Protein AF-A0A522MN14-F1 (afdb_monomer_lite)

Sequence (148 aa):
MSRADKQKTAAACAFLRSYLKKHGRKPRNDVFEAAVKAGINKHTLEVASREIAVSKSKGTHPELGQCNYWCLARSDSTEPARHKPSGDRLREEFHLGYRLGTEAVAYEIRSALAALRMSDTHRAQLGDRINKAIERARKSARYRAESK

Foldseek 3Di:
DDPVLVVLLVVLLVLQCVVCVVVPKDFPVVSQVVCVVVVRDPVSNVVSCVVQVWDWDWDQDPPPGITIITHRPDPPPPPPPPPPDPPVVVVVVVVVVVVVVVVVVLVVVLVVLVPDPDDPVVSVVVNVVVVVVVVVVVVVVVVVVVVD

Secondary structure (DSSP, 8-state):
--HHHHHHHHHHHHHHHHHHHHH-SEEHHHHHHHHHHTT--HHHHHHHHHHTTEEEEEEEETTTEEEEEEEEPPTT-------PPPHHHHHHHHHHHHHHHHHHHHHHHHHHHHHS---HHHHHHHHHHHHHHHHHHHHHHHHHHHT-

Radius of gyration: 28.24 Å; chains: 1; bounding box: 61×40×73 Å

Structure (mmCIF, N/CA/C/O backbone):
data_AF-A0A522MN14-F1
#
_entry.id   AF-A0A522MN14-F1
#
loop_
_atom_site.group_PDB
_atom_site.id
_atom_site.type_symbol
_atom_site.label_atom_id
_atom_site.label_alt_id
_atom_site.label_comp_id
_atom_site.label_asym_id
_atom_site.label_entity_id
_atom_site.label_seq_id
_atom_site.pdbx_PDB_ins_code
_atom_site.Cartn_x
_atom_site.Cartn_y
_atom_site.Cartn_z
_atom_site.occupancy
_atom_site.B_iso_or_equiv
_atom_site.auth_seq_id
_atom_site.auth_comp_id
_atom_site.auth_asym_id
_atom_site.auth_atom_id
_atom_site.pdbx_PDB_model_num
ATOM 1 N N . MET A 1 1 ? -13.203 8.628 30.630 1.00 61.28 1 MET A N 1
ATOM 2 C CA . MET A 1 1 ? -14.296 7.713 30.223 1.00 61.28 1 MET A CA 1
ATOM 3 C C . MET A 1 1 ? -15.148 7.386 31.430 1.00 61.28 1 MET A C 1
ATOM 5 O O . MET A 1 1 ? -14.588 7.004 32.456 1.00 61.28 1 MET A O 1
ATOM 9 N N . SER A 1 2 ? -16.468 7.531 31.307 1.00 76.06 2 SER A N 1
ATOM 10 C CA . SER A 1 2 ? -17.404 7.146 32.365 1.00 76.06 2 SER A CA 1
ATOM 11 C C . SER A 1 2 ? -17.475 5.615 32.510 1.00 76.06 2 SER A C 1
ATOM 13 O O . SER A 1 2 ? -17.053 4.868 31.622 1.00 76.06 2 SER A O 1
ATOM 15 N N . ARG A 1 3 ? -18.014 5.118 33.630 1.00 75.75 3 ARG A N 1
ATOM 16 C CA . ARG A 1 3 ? -18.212 3.673 33.863 1.00 75.75 3 ARG A CA 1
ATOM 17 C C . ARG A 1 3 ? -19.138 3.040 32.811 1.00 75.75 3 ARG A C 1
ATOM 19 O O . ARG A 1 3 ? -18.894 1.911 32.392 1.00 75.75 3 ARG A O 1
ATOM 26 N N . ALA A 1 4 ? -20.133 3.795 32.342 1.00 76.06 4 ALA A N 1
ATOM 27 C CA . ALA A 1 4 ? -21.041 3.385 31.274 1.00 76.06 4 ALA A CA 1
ATOM 28 C C . ALA A 1 4 ? -20.320 3.244 29.921 1.00 76.06 4 ALA A C 1
ATOM 30 O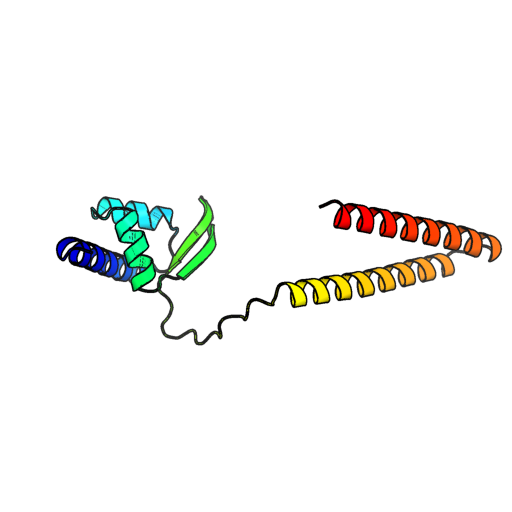 O . ALA A 1 4 ? -20.557 2.281 29.193 1.00 76.06 4 ALA A O 1
ATOM 31 N N . ASP A 1 5 ? -19.386 4.148 29.607 1.00 79.38 5 ASP A N 1
ATOM 32 C CA . ASP A 1 5 ? -18.599 4.060 28.369 1.00 79.38 5 ASP A CA 1
ATOM 33 C C . ASP A 1 5 ? -17.685 2.833 28.374 1.00 79.38 5 ASP A C 1
ATOM 35 O O . ASP A 1 5 ? -17.579 2.143 27.364 1.00 79.38 5 ASP A O 1
ATOM 39 N N . LYS A 1 6 ? -17.081 2.504 29.525 1.00 81.75 6 LYS A N 1
ATOM 40 C CA . LYS A 1 6 ? -16.255 1.294 29.674 1.00 81.75 6 LYS A CA 1
ATOM 41 C C . LYS A 1 6 ? -17.057 0.010 29.430 1.00 81.75 6 LYS A C 1
ATOM 43 O O . LYS A 1 6 ? -16.556 -0.894 28.769 1.00 81.75 6 LYS A O 1
ATOM 48 N N . GLN A 1 7 ? -18.300 -0.068 29.911 1.00 86.88 7 GLN A N 1
ATOM 49 C CA . GLN A 1 7 ? -19.176 -1.220 29.652 1.00 86.88 7 GLN A CA 1
ATOM 50 C C . GLN A 1 7 ? -19.559 -1.345 28.173 1.00 86.88 7 GLN A C 1
ATOM 52 O O . GLN A 1 7 ? -19.510 -2.444 27.623 1.00 86.88 7 GLN A O 1
ATOM 57 N N . LYS A 1 8 ? -19.884 -0.228 27.509 1.00 88.38 8 LYS A N 1
ATOM 58 C CA . LYS A 1 8 ? -20.185 -0.219 26.068 1.00 88.38 8 LYS A CA 1
ATOM 59 C C . LYS A 1 8 ? -18.982 -0.666 25.237 1.00 88.38 8 LYS A C 1
ATOM 61 O O . LYS A 1 8 ? -19.140 -1.472 24.322 1.00 88.38 8 LYS A O 1
ATOM 66 N N . THR A 1 9 ? -17.782 -0.198 25.580 1.00 89.12 9 THR A N 1
ATOM 67 C CA . THR A 1 9 ? -16.549 -0.640 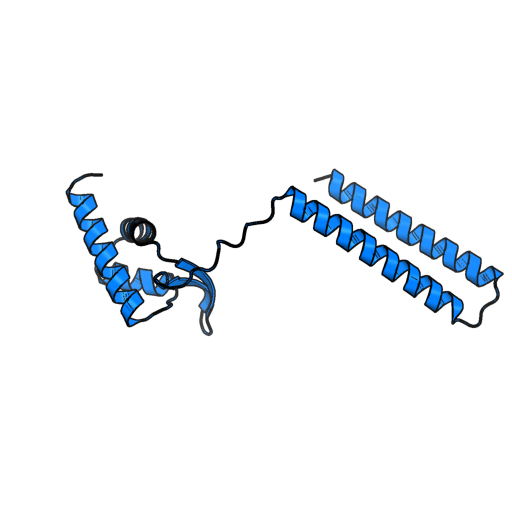24.917 1.00 89.12 9 THR A CA 1
ATOM 68 C C . THR A 1 9 ? -16.281 -2.123 25.164 1.00 89.12 9 THR A C 1
ATOM 70 O O . THR A 1 9 ? -15.998 -2.843 24.212 1.00 89.12 9 THR A O 1
ATOM 73 N N . ALA A 1 10 ? -16.467 -2.626 26.389 1.00 89.56 10 ALA A N 1
ATOM 74 C CA . ALA A 1 10 ? -16.305 -4.050 26.691 1.00 89.56 10 ALA A CA 1
ATOM 75 C C . ALA A 1 10 ? -17.271 -4.940 25.884 1.00 89.56 10 ALA A C 1
ATOM 77 O O . ALA A 1 10 ? -16.855 -5.968 25.344 1.00 89.56 10 ALA A O 1
ATOM 78 N N . ALA A 1 11 ? -18.533 -4.523 25.736 1.00 90.94 11 ALA A N 1
ATOM 79 C CA . ALA A 1 11 ? -19.508 -5.210 24.888 1.00 90.94 11 ALA A CA 1
ATOM 80 C C . ALA A 1 11 ? -19.084 -5.205 23.407 1.00 90.94 11 ALA A C 1
ATOM 82 O O . ALA A 1 11 ? -19.152 -6.235 22.735 1.00 90.94 11 ALA A O 1
ATOM 83 N N . ALA A 1 12 ? -18.565 -4.079 22.909 1.00 92.94 12 ALA A N 1
ATOM 84 C CA . ALA A 1 12 ? -18.036 -3.983 21.550 1.00 92.94 12 ALA A CA 1
ATOM 85 C C . ALA A 1 12 ? -16.774 -4.841 21.333 1.00 92.94 12 ALA A C 1
ATOM 87 O O . ALA A 1 12 ? -16.627 -5.471 20.284 1.00 92.94 12 ALA A O 1
ATOM 88 N N . CYS A 1 13 ? -15.893 -4.940 22.333 1.00 91.88 13 CYS A N 1
ATOM 89 C CA . CYS A 1 13 ? -14.743 -5.844 22.323 1.00 91.88 13 CYS A CA 1
ATOM 90 C C . CYS A 1 13 ? -15.188 -7.312 22.242 1.00 91.88 13 CYS A C 1
ATOM 92 O O . CYS A 1 13 ? -14.638 -8.082 21.450 1.00 91.88 13 CYS A O 1
ATOM 94 N N . ALA A 1 14 ? -16.204 -7.702 23.019 1.00 92.94 14 ALA A N 1
ATOM 95 C CA . ALA A 1 14 ? -16.771 -9.049 22.979 1.00 92.94 14 ALA A CA 1
ATOM 96 C C . ALA A 1 14 ? -17.404 -9.365 21.612 1.00 92.94 14 ALA A C 1
ATOM 98 O O . ALA A 1 14 ? -17.150 -10.434 21.051 1.00 92.94 14 ALA A O 1
ATOM 99 N N . PHE A 1 15 ? -18.148 -8.412 21.041 1.00 94.31 15 PHE A N 1
ATOM 100 C CA . PHE A 1 15 ? -18.703 -8.520 19.692 1.00 94.31 15 PHE A CA 1
ATOM 101 C C . PHE A 1 15 ? -17.608 -8.754 18.646 1.00 94.31 15 PHE A C 1
ATOM 103 O O . PHE A 1 15 ? -17.676 -9.733 17.904 1.00 94.31 15 PHE A O 1
ATOM 110 N N . LEU A 1 16 ? -16.568 -7.911 18.614 1.00 92.94 16 LEU A N 1
ATOM 111 C CA . LEU A 1 16 ? -15.485 -8.032 17.634 1.00 92.94 16 LEU A CA 1
ATOM 112 C C . LEU A 1 16 ? -14.744 -9.366 17.759 1.00 92.94 16 LEU A C 1
ATOM 114 O O . LEU A 1 16 ? -14.463 -9.998 16.740 1.00 92.94 16 LEU A O 1
ATOM 118 N N . ARG A 1 17 ? -14.467 -9.822 18.989 1.00 90.56 17 ARG A N 1
ATOM 119 C CA . ARG A 1 17 ? -13.851 -11.135 19.229 1.00 90.56 17 ARG A CA 1
ATOM 120 C C . ARG A 1 17 ? -14.715 -12.263 18.683 1.00 90.56 17 ARG A C 1
ATOM 122 O O . ARG A 1 17 ? -14.195 -13.123 17.988 1.00 90.56 17 ARG A O 1
ATOM 129 N N . SER A 1 18 ? -16.015 -12.256 18.968 1.00 90.44 18 SER A N 1
ATOM 130 C CA . SER A 1 18 ? -16.931 -13.300 18.499 1.00 90.44 18 SER A CA 1
ATOM 131 C C . SER A 1 18 ? -17.074 -13.290 16.972 1.00 90.44 18 SER A C 1
ATOM 133 O O . SER A 1 18 ? -16.848 -14.307 16.313 1.00 90.44 18 SER A O 1
ATOM 135 N N . TYR A 1 19 ? -17.359 -12.120 16.395 1.00 92.25 19 TYR A N 1
ATOM 136 C CA . TYR A 1 19 ? -17.616 -11.958 14.967 1.00 92.25 19 TYR A CA 1
ATOM 137 C C . TYR A 1 19 ? -16.392 -12.323 14.120 1.00 92.25 19 TYR A C 1
ATOM 139 O O . TYR A 1 19 ? -16.480 -13.163 13.225 1.00 92.25 19 TYR A O 1
ATOM 147 N N . LEU A 1 20 ? -15.226 -11.752 14.432 1.00 90.56 20 LEU A N 1
ATOM 148 C CA . LEU A 1 20 ? -14.005 -11.995 13.663 1.00 90.56 20 LEU A CA 1
ATOM 149 C C . LEU A 1 20 ? -13.392 -13.374 13.946 1.00 90.56 20 LEU A C 1
ATOM 151 O O . LEU A 1 20 ? -12.745 -13.928 13.064 1.00 90.56 20 LEU A O 1
ATOM 155 N N . LYS A 1 21 ? -13.614 -13.980 15.124 1.00 87.12 21 LYS A N 1
ATOM 156 C CA . LYS A 1 21 ? -13.210 -15.378 15.369 1.00 87.12 21 LYS A CA 1
ATOM 157 C C . LYS A 1 21 ? -14.043 -16.352 14.538 1.00 87.12 21 LYS A C 1
ATOM 159 O O . LYS A 1 21 ? -13.491 -17.300 13.993 1.00 87.12 21 LYS A O 1
ATOM 164 N N . LYS A 1 22 ? -15.353 -16.111 14.418 1.00 83.31 22 LYS A N 1
ATOM 165 C CA . LYS A 1 22 ? -16.270 -16.961 13.644 1.00 83.31 22 LYS A CA 1
ATOM 166 C C . LYS A 1 22 ? -16.087 -16.802 12.134 1.00 83.31 22 LYS A C 1
ATOM 168 O O . LYS A 1 22 ? -16.144 -17.783 11.403 1.00 83.31 22 LYS A O 1
ATOM 173 N N . HIS A 1 23 ? -15.901 -15.570 11.670 1.00 80.69 23 HIS A N 1
ATOM 174 C CA . HIS A 1 23 ? -15.913 -15.240 10.244 1.00 80.69 23 HIS A CA 1
ATOM 175 C C . HIS A 1 23 ? -14.526 -14.964 9.653 1.00 80.69 23 HIS A C 1
ATOM 177 O O . HIS A 1 23 ? -14.407 -14.776 8.442 1.00 80.69 23 HIS A O 1
ATOM 183 N N . GLY A 1 24 ? -13.486 -14.931 10.488 1.00 85.44 24 GLY A N 1
ATOM 184 C CA . GLY A 1 24 ? -12.121 -14.639 10.080 1.00 85.44 24 GLY A CA 1
ATOM 185 C C . GLY A 1 24 ? -11.951 -13.200 9.594 1.00 85.44 24 GLY A C 1
ATOM 186 O O . GLY A 1 24 ? -12.383 -12.237 10.229 1.00 85.44 24 GLY A O 1
ATOM 187 N N . ARG A 1 25 ? -11.275 -13.058 8.452 1.00 88.88 25 ARG A N 1
ATOM 188 C CA . ARG A 1 25 ? -11.010 -11.773 7.801 1.00 88.88 25 ARG A CA 1
ATOM 189 C C . ARG A 1 25 ? -12.280 -11.271 7.109 1.00 88.88 25 ARG A C 1
ATOM 191 O O . ARG A 1 25 ? -12.778 -11.931 6.200 1.00 88.88 25 ARG A O 1
ATOM 198 N N . LYS A 1 26 ? -12.760 -10.080 7.478 1.00 92.75 26 LYS A N 1
ATOM 199 C CA . LYS A 1 26 ? -13.960 -9.472 6.876 1.00 92.75 26 LYS A CA 1
ATOM 200 C C . LYS A 1 26 ? -13.759 -8.017 6.457 1.00 92.75 26 LYS A C 1
ATOM 202 O O . LYS A 1 26 ? -12.968 -7.319 7.096 1.00 92.75 26 LYS A O 1
ATOM 207 N N . PRO A 1 27 ? -14.431 -7.549 5.390 1.00 93.44 27 PRO A N 1
ATOM 208 C CA . PRO A 1 27 ? -14.446 -6.137 5.033 1.00 93.44 27 PRO A CA 1
ATOM 209 C C . PRO A 1 27 ? -14.918 -5.273 6.207 1.00 93.44 27 PRO A C 1
ATOM 211 O O . PRO A 1 27 ? -15.832 -5.629 6.947 1.00 93.44 27 PRO A O 1
ATOM 214 N N . ARG A 1 28 ? -14.294 -4.108 6.380 1.00 93.12 28 ARG A N 1
ATOM 215 C CA . ARG A 1 28 ? -14.611 -3.149 7.448 1.00 93.12 28 ARG A CA 1
ATOM 216 C C . ARG A 1 28 ? -16.076 -2.712 7.407 1.00 93.12 28 ARG A C 1
ATOM 218 O O . ARG A 1 28 ? -16.655 -2.477 8.461 1.00 93.12 28 ARG A O 1
ATOM 225 N N . ASN A 1 29 ? -16.649 -2.589 6.213 1.00 91.88 29 ASN A N 1
ATOM 226 C CA . ASN A 1 29 ? -18.042 -2.182 6.045 1.00 91.88 29 ASN A CA 1
ATOM 227 C C . ASN A 1 29 ? -18.988 -3.249 6.605 1.00 91.88 29 ASN A C 1
ATOM 229 O O . ASN A 1 29 ? -19.790 -2.919 7.469 1.00 91.88 29 ASN A O 1
ATOM 233 N N . ASP A 1 30 ? -18.790 -4.523 6.261 1.00 93.06 30 ASP A N 1
ATOM 234 C CA . ASP A 1 30 ? -19.563 -5.642 6.815 1.00 93.06 30 ASP A CA 1
ATOM 235 C C . ASP A 1 30 ? -19.481 -5.697 8.345 1.00 93.06 30 ASP A C 1
ATOM 237 O O . ASP A 1 30 ? -20.472 -5.939 9.030 1.00 93.06 30 ASP A O 1
ATOM 241 N N . VAL A 1 31 ? -18.288 -5.456 8.902 1.00 93.25 31 VAL A N 1
ATOM 242 C CA . VAL A 1 31 ? -18.088 -5.414 10.358 1.00 93.25 31 VAL A CA 1
ATOM 243 C C . VAL A 1 31 ? -18.881 -4.264 10.984 1.00 93.25 31 VAL A C 1
ATOM 245 O O . VAL A 1 31 ? -19.472 -4.447 12.047 1.00 93.25 31 VAL A O 1
ATOM 248 N N . PHE A 1 32 ? -18.935 -3.094 10.338 1.00 93.56 32 PHE A N 1
ATOM 249 C CA . PHE A 1 32 ? -19.768 -1.991 10.816 1.00 93.56 32 PHE A CA 1
ATOM 250 C C . PHE A 1 32 ? -21.251 -2.280 10.703 1.00 93.56 32 PHE A C 1
ATOM 252 O O . PHE A 1 32 ? -21.978 -1.996 11.646 1.00 93.56 32 PHE A O 1
ATOM 259 N N . GLU A 1 33 ? -21.709 -2.837 9.589 1.00 93.81 33 GLU A N 1
ATOM 260 C CA . GLU A 1 33 ? -23.119 -3.174 9.414 1.00 93.81 33 GLU A CA 1
ATOM 261 C C . GLU A 1 33 ? -23.574 -4.190 10.461 1.00 93.81 33 GLU A C 1
ATOM 263 O O . GLU A 1 33 ? -24.617 -4.011 11.092 1.00 93.81 33 GLU A O 1
ATOM 268 N N . ALA A 1 34 ? -22.758 -5.214 10.719 1.00 93.62 34 ALA A N 1
ATOM 269 C CA . ALA A 1 34 ? -23.015 -6.183 11.775 1.00 93.62 34 ALA A CA 1
ATOM 270 C C . ALA A 1 34 ? -23.003 -5.534 13.173 1.00 93.62 34 ALA A C 1
ATOM 272 O O . ALA A 1 34 ? -23.860 -5.844 13.999 1.00 93.62 34 ALA A O 1
ATOM 273 N N . ALA A 1 35 ? -22.079 -4.603 13.437 1.00 93.00 35 ALA A N 1
ATOM 274 C CA . ALA A 1 35 ? -22.011 -3.884 14.709 1.00 93.00 35 ALA A CA 1
ATOM 275 C C . ALA A 1 35 ? -23.222 -2.965 14.931 1.00 93.00 35 ALA A C 1
ATOM 277 O O . ALA A 1 35 ? -23.776 -2.936 16.028 1.00 93.00 35 ALA A O 1
ATOM 278 N N . VAL A 1 36 ? -23.672 -2.260 13.889 1.00 93.25 36 VAL A N 1
ATOM 279 C CA . VAL A 1 36 ? -24.861 -1.398 13.936 1.00 93.25 36 VAL A CA 1
ATOM 280 C C . VAL A 1 36 ? -26.113 -2.232 14.203 1.00 93.25 36 VAL A C 1
ATOM 282 O O . VAL A 1 36 ? -26.909 -1.858 15.060 1.00 93.25 36 VAL A O 1
ATOM 285 N N . LYS A 1 37 ? -26.251 -3.403 13.561 1.00 93.00 37 LYS A N 1
ATOM 286 C CA . LYS A 1 37 ? -27.335 -4.362 13.852 1.00 93.00 37 LYS A CA 1
ATOM 287 C C . LYS A 1 37 ? -27.310 -4.862 15.302 1.00 93.00 37 LYS A C 1
ATOM 289 O O . LYS A 1 37 ? -28.360 -5.156 15.858 1.00 93.00 37 LYS A O 1
ATOM 294 N N . ALA A 1 38 ? -26.132 -4.916 15.923 1.00 90.44 38 ALA A N 1
ATOM 295 C CA . ALA A 1 38 ? -25.953 -5.249 17.336 1.00 90.44 38 ALA A CA 1
ATOM 296 C C . ALA A 1 38 ? -26.078 -4.034 18.287 1.00 90.44 38 ALA A C 1
ATOM 298 O O . ALA A 1 38 ? -25.794 -4.159 19.477 1.00 90.44 38 ALA A O 1
ATOM 299 N N . GLY A 1 39 ? -26.466 -2.854 17.788 1.00 91.75 39 GLY A N 1
ATOM 300 C CA . GLY A 1 39 ? -26.627 -1.634 18.590 1.00 91.75 39 GLY A CA 1
ATOM 301 C C . GLY A 1 39 ? -25.314 -0.952 18.996 1.00 91.75 39 GLY A C 1
ATOM 302 O O . GLY A 1 39 ? -25.309 -0.071 19.857 1.00 91.75 39 GLY A O 1
ATOM 303 N N . ILE A 1 40 ? -24.185 -1.333 18.394 1.00 93.12 40 ILE A N 1
ATOM 304 C CA . ILE A 1 40 ? -22.870 -0.752 18.671 1.00 93.12 40 ILE A CA 1
ATOM 305 C C . ILE A 1 40 ? -22.607 0.373 17.673 1.00 93.12 40 ILE A C 1
ATOM 307 O O . ILE A 1 40 ? -22.565 0.167 16.460 1.00 93.12 40 ILE A O 1
ATOM 311 N N . ASN A 1 41 ? -22.379 1.582 18.185 1.00 92.94 41 ASN A N 1
ATOM 312 C CA . ASN A 1 41 ? -22.042 2.711 17.328 1.00 92.94 41 ASN A CA 1
ATOM 313 C C . ASN A 1 41 ? -20.605 2.595 16.777 1.00 92.94 41 ASN A C 1
ATOM 315 O O . ASN A 1 41 ? -19.717 1.955 17.350 1.00 92.94 41 ASN A O 1
ATOM 319 N N . LYS A 1 42 ? -20.361 3.286 15.662 1.00 92.00 42 LYS A N 1
ATOM 320 C CA . LYS A 1 42 ? -19.076 3.275 14.950 1.00 92.00 42 LYS A CA 1
ATOM 321 C C . LYS A 1 42 ? -17.891 3.717 15.815 1.00 92.00 42 LYS A C 1
ATOM 323 O O . LYS A 1 42 ? -16.798 3.172 15.676 1.00 92.00 42 LYS A O 1
ATOM 328 N N . HIS A 1 43 ? -18.095 4.704 16.687 1.00 91.62 43 HIS A N 1
ATOM 329 C CA . HIS A 1 43 ? -17.035 5.249 17.532 1.00 91.62 43 HIS A CA 1
ATOM 330 C C . HIS A 1 43 ? -16.582 4.230 18.584 1.00 91.62 43 HIS A C 1
ATOM 332 O O . HIS A 1 43 ? -15.394 3.927 18.675 1.00 91.62 43 HIS A O 1
ATOM 338 N N . THR A 1 44 ? -17.526 3.632 19.311 1.00 92.50 44 THR A N 1
ATOM 339 C CA . THR A 1 44 ? -17.278 2.573 20.294 1.00 92.50 44 THR A CA 1
ATOM 340 C C . THR A 1 44 ? -16.617 1.361 19.641 1.00 92.50 44 THR A C 1
ATOM 342 O O . THR A 1 44 ? -15.691 0.796 20.217 1.00 92.50 44 THR A O 1
ATOM 345 N N . LEU A 1 45 ? -17.013 1.003 18.415 1.00 93.44 45 LEU A N 1
ATOM 346 C CA . LEU A 1 45 ? -16.380 -0.088 17.674 1.00 93.44 45 LEU A CA 1
ATOM 347 C C . LEU A 1 45 ? -14.923 0.214 17.294 1.00 93.44 45 LEU A C 1
ATOM 349 O O . LEU A 1 45 ? -14.066 -0.660 17.393 1.00 93.44 45 LEU A O 1
ATOM 353 N N . GLU A 1 46 ? -14.615 1.442 16.868 1.00 92.56 46 GLU A N 1
ATOM 354 C CA . GLU A 1 46 ? -13.235 1.845 16.568 1.00 92.56 46 GLU A CA 1
ATOM 355 C C . GLU A 1 46 ? -12.363 1.867 17.829 1.00 92.56 46 GLU A C 1
ATOM 357 O O . GLU A 1 46 ? -11.226 1.395 17.771 1.00 92.56 46 GLU A O 1
ATOM 362 N N . VAL A 1 47 ? -12.885 2.341 18.967 1.00 91.81 47 VAL A N 1
ATOM 363 C CA . VAL A 1 47 ? -12.184 2.275 20.263 1.00 91.81 47 VAL A CA 1
ATOM 364 C C . VAL A 1 47 ? -11.911 0.819 20.642 1.00 91.81 47 VAL A C 1
ATOM 366 O O . VAL A 1 47 ? -10.755 0.453 20.850 1.00 91.81 47 VAL A O 1
ATOM 369 N N . ALA A 1 48 ? -12.938 -0.033 20.605 1.00 91.88 48 ALA A N 1
ATOM 370 C CA . ALA A 1 48 ? -12.812 -1.461 20.881 1.00 91.88 48 ALA A CA 1
ATOM 371 C C . ALA A 1 48 ? -11.796 -2.148 19.955 1.00 91.88 48 ALA A C 1
ATOM 373 O O . ALA A 1 48 ? -10.979 -2.945 20.408 1.00 91.88 48 ALA A O 1
ATOM 374 N N . SER A 1 49 ? -11.782 -1.795 18.662 1.00 91.69 49 SER A N 1
ATOM 375 C CA . SER A 1 49 ? -10.840 -2.366 17.689 1.00 91.69 49 SER A CA 1
ATOM 376 C C . SER A 1 49 ? -9.375 -2.120 18.056 1.00 91.69 49 SER A C 1
ATOM 378 O O . SER A 1 49 ? -8.523 -2.954 17.757 1.00 91.69 49 SER A O 1
ATOM 380 N N . ARG A 1 50 ? -9.083 -0.986 18.707 1.00 89.12 50 ARG A N 1
ATOM 381 C CA . ARG A 1 50 ? -7.739 -0.643 19.183 1.00 89.12 50 ARG A CA 1
ATOM 382 C C . ARG A 1 50 ? -7.400 -1.412 20.455 1.00 89.12 50 ARG A C 1
ATOM 384 O O . ARG A 1 50 ? -6.294 -1.926 20.548 1.00 89.12 50 ARG A O 1
ATOM 391 N N . GLU A 1 51 ? -8.349 -1.536 21.385 1.00 87.69 51 GLU A N 1
ATOM 392 C CA . GLU A 1 51 ? -8.143 -2.255 22.652 1.00 87.69 51 GLU A CA 1
ATOM 393 C C . GLU A 1 51 ? -7.805 -3.736 22.452 1.00 87.69 51 GLU A C 1
ATOM 395 O O . GLU A 1 51 ? -6.951 -4.270 23.153 1.00 87.69 51 GLU A O 1
ATOM 400 N N . ILE A 1 52 ? -8.444 -4.404 21.487 1.0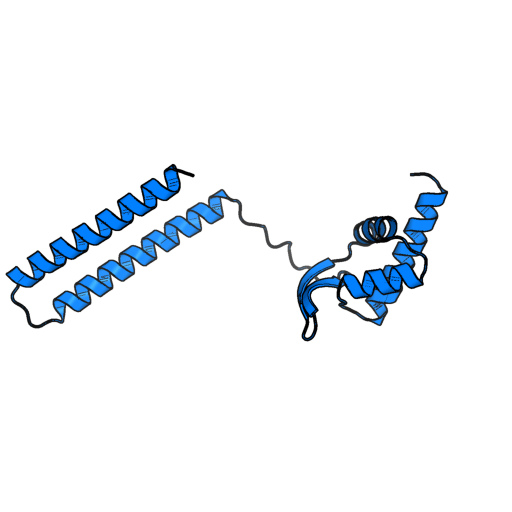0 88.25 52 ILE A N 1
ATOM 401 C CA . ILE A 1 52 ? -8.186 -5.827 21.206 1.00 88.25 52 ILE A CA 1
ATOM 402 C C . ILE A 1 52 ? -7.197 -6.057 20.052 1.00 88.25 52 ILE A C 1
ATOM 404 O O . ILE A 1 52 ? -7.116 -7.176 19.550 1.00 88.25 52 ILE A O 1
ATOM 408 N N . ALA A 1 53 ? -6.489 -5.012 19.610 1.00 86.38 53 ALA A N 1
ATOM 409 C CA . ALA A 1 53 ? -5.503 -5.068 18.529 1.00 86.38 53 ALA A CA 1
ATOM 410 C C . ALA A 1 53 ? -6.019 -5.745 17.236 1.00 86.38 53 ALA A C 1
ATOM 412 O O . ALA A 1 53 ? -5.378 -6.637 16.676 1.00 86.38 53 ALA A O 1
ATOM 413 N N . VAL A 1 54 ? -7.186 -5.318 16.735 1.00 88.75 54 VAL A N 1
ATOM 414 C CA . VAL A 1 54 ? -7.685 -5.755 15.418 1.00 88.75 54 VAL A CA 1
ATOM 415 C C . VAL A 1 54 ? -6.708 -5.300 14.335 1.00 88.75 54 VAL A C 1
ATOM 417 O O . VAL A 1 54 ? -6.453 -4.103 14.175 1.00 88.75 54 VAL A O 1
ATOM 420 N N . SER A 1 55 ? -6.207 -6.248 13.547 1.00 88.50 55 SER A N 1
ATOM 421 C CA . SER A 1 55 ? -5.360 -5.957 12.396 1.00 88.50 55 SER A CA 1
ATOM 422 C C . SER A 1 55 ? -6.202 -5.407 11.245 1.00 88.50 55 SER A C 1
ATOM 424 O O . SER A 1 55 ? -7.268 -5.939 10.918 1.00 88.50 55 SER A O 1
ATOM 426 N N . LYS A 1 56 ? -5.726 -4.311 10.644 1.00 90.00 56 LYS A N 1
ATOM 427 C CA . LYS A 1 56 ? -6.393 -3.584 9.557 1.00 90.00 56 LYS A CA 1
ATOM 428 C C . LYS A 1 56 ? -5.495 -3.628 8.324 1.00 90.00 56 LYS A C 1
ATOM 430 O O . LYS A 1 56 ? -4.437 -3.007 8.311 1.00 90.00 56 LYS A O 1
ATOM 435 N N . SER A 1 57 ? -5.914 -4.348 7.286 1.00 88.50 57 SER A N 1
ATOM 436 C CA . SER A 1 57 ? -5.145 -4.504 6.042 1.00 88.50 57 SER A CA 1
ATOM 437 C C . SER A 1 57 ? -5.962 -4.081 4.829 1.00 88.50 57 SER A C 1
ATOM 439 O O . SER A 1 57 ? -7.157 -4.355 4.750 1.00 88.50 57 SER A O 1
ATOM 441 N N . LYS A 1 58 ? -5.329 -3.421 3.858 1.00 89.88 58 LYS A N 1
ATOM 442 C CA . LYS A 1 58 ? -5.956 -3.174 2.553 1.00 89.88 58 LYS A CA 1
ATOM 443 C C . LYS A 1 58 ? -5.935 -4.454 1.722 1.00 89.88 58 LYS A C 1
ATOM 445 O O . LYS A 1 58 ? -5.002 -5.247 1.820 1.00 89.88 58 LYS A O 1
ATOM 450 N N . GLY A 1 59 ? -6.954 -4.658 0.903 1.00 87.81 59 GLY A N 1
ATOM 451 C CA . GLY A 1 59 ? -6.968 -5.725 -0.087 1.00 87.81 59 GLY A CA 1
ATOM 452 C C . GLY A 1 59 ? -8.118 -5.574 -1.068 1.00 87.81 59 GLY A C 1
ATOM 453 O O . GLY A 1 59 ? -9.018 -4.764 -0.861 1.00 87.81 59 GLY A O 1
ATOM 454 N N . THR A 1 60 ? -8.099 -6.392 -2.111 1.00 88.12 60 THR A N 1
ATOM 455 C CA . THR A 1 60 ? -9.170 -6.443 -3.107 1.00 88.12 60 THR A CA 1
ATOM 456 C C . THR A 1 60 ? -10.230 -7.454 -2.669 1.00 88.12 60 THR A C 1
ATOM 458 O O . THR A 1 60 ? -9.903 -8.601 -2.368 1.00 88.12 60 THR A O 1
ATOM 461 N N . HIS A 1 61 ? -11.488 -7.034 -2.578 1.00 84.38 61 HIS A N 1
ATOM 462 C CA . HIS A 1 61 ? -12.657 -7.908 -2.484 1.00 84.38 61 HIS A CA 1
ATOM 463 C C . HIS A 1 61 ? -13.233 -8.122 -3.890 1.00 84.38 61 HIS A C 1
ATOM 465 O O . HIS A 1 61 ? -13.283 -7.148 -4.645 1.00 84.38 61 HIS A O 1
ATOM 471 N N . PRO A 1 62 ? -13.699 -9.335 -4.240 1.00 82.56 62 PRO A N 1
ATOM 472 C CA . PRO A 1 62 ? -14.265 -9.617 -5.562 1.00 82.56 62 PRO A CA 1
ATOM 473 C C . PRO A 1 62 ? -15.398 -8.660 -5.957 1.00 82.56 62 PRO A C 1
ATOM 475 O O . PRO A 1 62 ? -15.459 -8.216 -7.095 1.00 82.56 62 PRO A O 1
ATOM 478 N N . GLU A 1 63 ? -16.249 -8.297 -4.995 1.00 84.12 63 GLU A N 1
ATOM 479 C CA . GLU A 1 63 ? -17.448 -7.477 -5.239 1.00 84.12 63 GLU A CA 1
ATOM 480 C C . GLU A 1 63 ? -17.285 -5.996 -4.861 1.00 84.12 63 GLU A C 1
ATOM 482 O O . GLU A 1 63 ? -17.938 -5.134 -5.437 1.00 84.12 63 GLU A O 1
ATOM 487 N N . LEU A 1 64 ? -16.413 -5.676 -3.894 1.00 79.94 64 LEU A N 1
ATOM 488 C CA . LEU A 1 64 ? -16.283 -4.315 -3.341 1.00 79.94 64 LEU A CA 1
ATOM 489 C C . LEU A 1 64 ? -15.044 -3.574 -3.866 1.00 79.94 64 LEU A C 1
ATOM 491 O O . LEU A 1 64 ? -14.803 -2.426 -3.493 1.00 79.94 64 LEU A O 1
ATOM 495 N N . GLY A 1 65 ? -14.217 -4.229 -4.685 1.00 86.69 65 GLY A N 1
ATOM 496 C CA . GLY A 1 65 ? -12.939 -3.679 -5.124 1.00 86.69 65 GLY A CA 1
ATOM 497 C C . GLY A 1 65 ? -11.969 -3.477 -3.954 1.00 86.69 65 GLY A C 1
ATOM 498 O O . GLY A 1 65 ? -11.840 -4.329 -3.078 1.00 86.69 65 GLY A O 1
ATOM 499 N N . GLN A 1 66 ? -11.235 -2.363 -3.940 1.00 88.62 66 GLN A N 1
ATOM 500 C CA . GLN A 1 66 ? -10.260 -2.065 -2.883 1.00 88.62 66 GLN A CA 1
ATOM 501 C C . GLN A 1 66 ? -10.959 -1.714 -1.560 1.00 88.62 66 GLN A C 1
ATOM 503 O O . GLN A 1 66 ? -11.562 -0.650 -1.432 1.00 88.62 66 GLN A O 1
ATOM 508 N N . CYS A 1 67 ? -10.817 -2.560 -0.536 1.00 90.31 67 CYS A N 1
ATOM 509 C CA . CYS A 1 67 ? -11.387 -2.316 0.786 1.00 90.31 67 CYS A CA 1
ATOM 510 C C . CYS A 1 67 ? -10.409 -2.607 1.933 1.00 90.31 67 CYS A C 1
ATOM 512 O O . CYS A 1 67 ? -9.407 -3.311 1.796 1.00 90.31 67 CYS A O 1
ATOM 514 N N . ASN A 1 68 ? -10.719 -2.059 3.109 1.00 92.06 68 ASN A N 1
ATOM 515 C CA . ASN A 1 68 ? -10.000 -2.377 4.339 1.00 92.06 68 ASN A CA 1
ATOM 516 C C . ASN A 1 68 ? -10.634 -3.606 4.987 1.00 92.06 68 ASN A C 1
ATOM 518 O O . ASN A 1 68 ? -11.833 -3.605 5.242 1.00 92.06 68 ASN A O 1
ATOM 522 N N . TYR A 1 69 ? -9.831 -4.608 5.305 1.00 92.56 69 TYR A N 1
ATOM 523 C CA . TYR A 1 69 ? -10.236 -5.807 6.019 1.00 92.56 69 TYR A CA 1
ATOM 524 C C . TYR A 1 69 ? -9.810 -5.745 7.475 1.00 92.56 69 TYR A C 1
ATOM 526 O O . TYR A 1 69 ? -8.734 -5.237 7.794 1.00 92.56 69 TYR A O 1
ATOM 534 N N . TRP A 1 70 ? -10.663 -6.276 8.341 1.00 93.50 70 TRP A N 1
ATOM 535 C CA . TRP A 1 70 ? -10.428 -6.428 9.767 1.00 93.50 70 TRP A CA 1
ATOM 536 C C . TRP A 1 70 ? -10.288 -7.915 10.094 1.00 93.50 70 TRP A C 1
ATOM 538 O O . TRP A 1 70 ? -11.044 -8.748 9.588 1.00 93.50 70 TRP A O 1
ATOM 548 N N . CYS A 1 71 ? -9.313 -8.250 10.933 1.00 90.19 71 CYS A N 1
ATOM 549 C CA . CYS A 1 71 ? -9.135 -9.585 11.496 1.00 90.19 71 CYS A CA 1
ATOM 550 C C . CYS A 1 71 ? -8.540 -9.497 12.906 1.00 90.19 71 CYS A C 1
ATOM 552 O O . CYS A 1 71 ? -7.883 -8.516 13.259 1.00 90.19 71 CYS A O 1
ATOM 554 N N . LEU A 1 72 ? -8.765 -10.525 13.725 1.00 87.25 72 LEU A N 1
ATOM 555 C CA . LEU A 1 72 ? -8.021 -10.666 14.977 1.00 87.25 72 LEU A CA 1
ATOM 556 C C . LEU A 1 72 ? -6.564 -10.989 14.641 1.00 87.25 72 LEU A C 1
ATOM 558 O O . LEU A 1 72 ? -6.306 -11.791 13.739 1.00 87.25 72 LEU A O 1
ATOM 562 N N . ALA A 1 73 ? -5.621 -10.368 15.351 1.00 71.00 73 ALA A N 1
ATOM 563 C CA . ALA A 1 73 ? -4.228 -10.779 15.279 1.00 71.00 73 ALA A CA 1
ATOM 564 C C . ALA A 1 73 ? -4.141 -12.274 15.634 1.00 71.00 73 ALA A C 1
ATOM 566 O O . ALA A 1 73 ? -4.685 -12.705 16.654 1.00 71.00 73 ALA A O 1
ATOM 567 N N . ARG A 1 74 ? -3.512 -13.081 14.771 1.00 61.22 74 ARG A N 1
ATOM 568 C CA . ARG A 1 74 ? -3.169 -14.462 15.126 1.00 61.22 74 ARG A CA 1
ATOM 569 C C . ARG A 1 74 ? -2.209 -14.391 16.311 1.00 61.22 74 ARG A C 1
ATOM 571 O O . ARG A 1 74 ? -1.237 -13.646 16.246 1.00 61.22 74 ARG A O 1
ATOM 578 N N . SER A 1 75 ? -2.472 -15.171 17.356 1.00 51.28 75 SER A N 1
ATOM 579 C CA . SER A 1 75 ? -1.605 -15.274 18.537 1.00 51.28 75 SER A CA 1
ATOM 580 C C . SER A 1 75 ? -0.177 -15.733 18.216 1.00 51.28 75 SER A C 1
ATOM 582 O O . SER A 1 75 ? 0.692 -15.575 19.061 1.00 51.28 75 SER A O 1
ATOM 584 N N . ASP A 1 76 ? 0.077 -16.226 16.997 1.00 45.16 76 ASP A N 1
ATOM 585 C CA . ASP A 1 76 ? 1.319 -16.928 16.655 1.00 45.16 76 ASP A CA 1
ATOM 586 C C . ASP A 1 76 ? 2.149 -16.254 15.553 1.00 45.16 76 ASP A C 1
ATOM 588 O O . ASP A 1 76 ? 3.132 -16.826 15.086 1.00 45.16 76 ASP A O 1
ATOM 592 N N . SER A 1 77 ? 1.801 -15.046 15.097 1.00 43.06 77 SER A N 1
ATOM 593 C CA . SER A 1 77 ? 2.695 -14.332 14.179 1.00 43.06 77 SER A CA 1
ATOM 594 C C . SER A 1 77 ? 3.706 -13.511 14.968 1.00 43.06 77 SER A C 1
ATOM 596 O O . SER A 1 77 ? 3.568 -12.296 15.105 1.00 43.06 77 SER A O 1
ATOM 598 N N . THR A 1 78 ? 4.770 -14.174 15.410 1.00 43.91 78 THR A N 1
ATOM 599 C CA . THR A 1 78 ? 6.085 -13.564 15.639 1.00 43.91 78 THR A CA 1
ATOM 600 C C . THR A 1 78 ? 6.677 -13.116 14.295 1.00 43.91 78 THR A C 1
ATOM 602 O O . THR A 1 78 ? 7.808 -13.452 13.961 1.00 43.91 78 THR A O 1
ATOM 605 N N . GLU A 1 79 ? 5.916 -12.405 13.455 1.00 49.16 79 GLU A N 1
ATOM 606 C CA . GLU A 1 79 ? 6.550 -11.655 12.379 1.00 49.16 79 GLU A CA 1
ATOM 607 C C . GLU A 1 79 ? 7.121 -10.399 13.034 1.00 49.16 79 GLU A C 1
ATOM 609 O O . GLU A 1 79 ? 6.349 -9.596 13.573 1.00 49.16 79 GLU A O 1
ATOM 614 N N . PRO A 1 80 ? 8.456 -10.221 13.044 1.00 46.16 80 PRO A N 1
ATOM 615 C CA . PRO A 1 80 ? 9.030 -8.982 13.526 1.00 46.16 80 PRO A CA 1
ATOM 616 C C . PRO A 1 80 ? 8.391 -7.857 12.723 1.00 46.16 80 PRO A C 1
ATOM 618 O O . PRO A 1 80 ? 8.276 -7.951 11.497 1.00 46.16 80 PRO A O 1
ATOM 621 N N . ALA A 1 81 ? 7.932 -6.815 13.420 1.00 54.31 81 ALA A N 1
ATOM 622 C CA . ALA A 1 81 ? 7.425 -5.614 12.782 1.00 54.31 81 ALA A CA 1
ATOM 623 C C . ALA A 1 81 ? 8.426 -5.224 11.694 1.00 54.31 81 ALA A C 1
ATOM 625 O O . ALA A 1 81 ? 9.570 -4.895 12.011 1.00 54.31 81 ALA A O 1
ATOM 626 N N . ARG A 1 82 ? 8.039 -5.352 10.414 1.00 58.56 82 ARG A N 1
ATOM 627 C CA . ARG A 1 82 ? 8.927 -4.992 9.307 1.00 58.56 82 ARG A CA 1
ATOM 628 C C . ARG A 1 82 ? 9.302 -3.545 9.547 1.00 58.56 82 ARG A C 1
ATOM 630 O O . ARG A 1 82 ? 8.437 -2.670 9.475 1.00 58.56 82 ARG A O 1
ATOM 637 N N . HIS A 1 83 ? 10.558 -3.328 9.929 1.00 58.41 83 HIS A N 1
ATOM 638 C CA . HIS A 1 83 ? 11.053 -2.011 10.271 1.00 58.41 83 HIS A CA 1
ATOM 639 C C . HIS A 1 83 ? 10.770 -1.134 9.063 1.00 58.41 83 HIS A C 1
ATOM 641 O O . HIS A 1 83 ? 11.291 -1.386 7.976 1.00 58.41 83 HIS A O 1
ATOM 647 N N . LYS A 1 84 ? 9.871 -0.159 9.221 1.00 62.69 84 LYS A N 1
ATOM 648 C CA . LYS A 1 84 ? 9.609 0.792 8.152 1.00 62.69 84 LYS A CA 1
ATOM 649 C C . LYS A 1 84 ? 10.948 1.494 7.906 1.00 62.69 84 LYS A C 1
ATOM 651 O O . LYS A 1 84 ? 11.465 2.085 8.859 1.00 62.69 84 LYS A O 1
ATOM 656 N N . PRO A 1 85 ? 11.552 1.369 6.712 1.00 66.19 85 PRO A N 1
ATOM 657 C CA . PRO A 1 85 ? 12.830 2.007 6.451 1.00 66.19 85 PRO A CA 1
ATOM 658 C C . PRO A 1 85 ? 12.668 3.509 6.683 1.00 66.19 85 PRO A C 1
ATOM 660 O O . PRO A 1 85 ? 11.611 4.083 6.391 1.00 66.19 85 PRO A O 1
ATOM 663 N N . SER A 1 86 ? 13.690 4.127 7.274 1.00 76.81 86 SER A N 1
ATOM 664 C CA . SER A 1 86 ? 13.705 5.575 7.456 1.00 76.81 86 SER A CA 1
ATOM 665 C C . SER A 1 86 ? 13.537 6.259 6.097 1.00 76.81 86 SER A C 1
ATOM 667 O O . SER A 1 86 ? 13.910 5.712 5.055 1.00 76.81 86 SER A O 1
ATOM 669 N N . GLY A 1 87 ? 12.962 7.464 6.096 1.00 75.75 87 GLY A N 1
ATOM 670 C CA . GLY A 1 87 ? 12.812 8.242 4.862 1.00 75.75 87 GLY A CA 1
ATOM 671 C C . GLY A 1 87 ? 14.147 8.468 4.147 1.00 75.75 87 GLY A C 1
ATOM 672 O O . GLY A 1 87 ? 14.188 8.510 2.920 1.00 75.75 87 GLY A O 1
ATOM 673 N N . ASP A 1 88 ? 15.240 8.536 4.904 1.00 77.50 88 ASP A N 1
ATOM 674 C CA . ASP A 1 88 ? 16.584 8.730 4.366 1.00 77.50 88 ASP A CA 1
ATOM 675 C C . ASP A 1 88 ? 17.118 7.460 3.706 1.00 77.50 88 ASP A C 1
ATOM 677 O O . ASP A 1 88 ? 17.586 7.528 2.574 1.00 77.50 88 ASP A O 1
ATOM 681 N N . ARG A 1 89 ? 16.898 6.284 4.310 1.00 75.38 89 ARG A N 1
ATOM 682 C CA . ARG A 1 89 ? 17.245 4.998 3.690 1.00 75.38 89 ARG A CA 1
ATOM 683 C C . ARG A 1 89 ? 16.482 4.762 2.386 1.00 75.38 89 ARG A C 1
ATOM 685 O O . ARG A 1 89 ? 17.062 4.309 1.407 1.00 75.38 89 ARG A O 1
ATOM 692 N N . LEU A 1 90 ? 15.195 5.115 2.342 1.00 77.56 90 LEU A N 1
ATOM 693 C CA . LEU A 1 90 ? 14.405 5.036 1.106 1.00 77.56 90 LEU A CA 1
ATOM 694 C C . LEU A 1 90 ? 14.941 5.969 0.012 1.00 77.56 90 LEU A C 1
ATOM 696 O O . LEU A 1 90 ? 14.947 5.599 -1.161 1.00 77.56 90 LEU A O 1
ATOM 700 N N . ARG A 1 91 ? 15.397 7.174 0.381 1.00 78.06 91 ARG A N 1
ATOM 701 C CA . ARG A 1 91 ? 16.028 8.108 -0.561 1.00 78.06 91 ARG A CA 1
ATOM 702 C C . ARG A 1 91 ? 17.372 7.589 -1.057 1.00 78.06 91 ARG A C 1
ATOM 704 O O . ARG A 1 91 ? 17.625 7.650 -2.257 1.00 78.06 91 ARG A O 1
ATOM 711 N N . GLU A 1 92 ? 18.205 7.050 -0.176 1.00 76.81 92 GLU A N 1
ATOM 712 C CA . GLU A 1 92 ? 19.488 6.442 -0.542 1.00 76.81 92 GLU A CA 1
ATOM 713 C C . GLU A 1 92 ? 19.306 5.257 -1.495 1.00 76.81 92 GLU A C 1
ATOM 715 O O . GLU A 1 92 ? 19.945 5.219 -2.548 1.00 76.81 92 GLU A O 1
ATOM 720 N N . GLU A 1 93 ? 18.389 4.336 -1.183 1.00 80.56 93 GLU A N 1
ATOM 721 C CA . GLU A 1 93 ? 18.064 3.186 -2.036 1.00 80.56 93 GLU A CA 1
ATOM 722 C C . GLU A 1 93 ? 17.523 3.638 -3.402 1.00 80.56 93 GLU A C 1
ATOM 724 O O . GLU A 1 93 ? 17.941 3.115 -4.439 1.00 80.56 93 GLU A O 1
ATOM 729 N N . PHE A 1 94 ? 16.665 4.665 -3.433 1.00 80.06 94 PHE A N 1
ATOM 730 C CA . PHE A 1 94 ? 16.192 5.267 -4.679 1.00 80.06 94 PHE A CA 1
ATOM 731 C C . PHE A 1 94 ? 17.339 5.867 -5.506 1.00 80.06 94 PHE A C 1
ATOM 733 O O . PHE A 1 94 ? 17.448 5.588 -6.700 1.00 80.06 94 PHE A O 1
ATOM 740 N N . HIS A 1 95 ? 18.219 6.667 -4.895 1.00 76.38 95 HIS A N 1
ATOM 741 C CA . HIS A 1 95 ? 19.354 7.278 -5.593 1.00 76.38 95 HIS A CA 1
ATOM 742 C C . HIS A 1 95 ? 20.356 6.237 -6.101 1.00 76.38 95 HIS A C 1
ATOM 744 O O . HIS A 1 95 ? 20.910 6.402 -7.192 1.00 76.38 95 HIS A O 1
ATOM 750 N N . LEU A 1 96 ? 20.584 5.166 -5.339 1.00 79.44 96 LEU A N 1
ATOM 751 C CA . LEU A 1 96 ? 21.433 4.052 -5.746 1.00 79.44 96 LEU A CA 1
ATOM 752 C C . LEU A 1 96 ? 20.829 3.311 -6.944 1.00 79.44 96 LEU A C 1
ATOM 754 O O . LEU A 1 96 ? 21.500 3.165 -7.965 1.00 79.44 96 LEU A O 1
ATOM 758 N N . GLY A 1 97 ? 19.557 2.914 -6.853 1.00 76.25 97 GLY A N 1
ATOM 759 C CA . GLY A 1 97 ? 18.851 2.236 -7.941 1.00 76.25 97 GLY A CA 1
ATOM 760 C C . GLY A 1 97 ? 18.781 3.085 -9.211 1.00 76.25 97 GLY A C 1
ATOM 761 O O . GLY A 1 97 ? 19.039 2.588 -10.306 1.00 76.25 97 GLY A O 1
ATOM 762 N N . TYR A 1 98 ? 18.523 4.388 -9.070 1.00 77.12 98 TYR A N 1
ATOM 763 C CA . TYR A 1 98 ? 18.520 5.327 -10.190 1.00 77.12 98 TYR A CA 1
ATOM 764 C C . TYR A 1 98 ? 19.890 5.404 -10.876 1.00 77.12 98 TYR A C 1
ATOM 766 O O . TYR A 1 98 ? 19.971 5.339 -12.101 1.00 77.12 98 TYR A O 1
ATOM 774 N N . ARG A 1 99 ? 20.981 5.494 -10.103 1.00 77.56 99 ARG A N 1
ATOM 775 C CA . ARG A 1 99 ? 22.346 5.539 -10.647 1.00 77.56 99 ARG A CA 1
ATOM 776 C C . ARG A 1 99 ? 22.681 4.268 -11.424 1.00 77.56 99 ARG A C 1
ATOM 778 O O . ARG A 1 99 ? 23.020 4.372 -12.602 1.00 77.56 99 ARG A O 1
ATOM 785 N N . LEU A 1 100 ? 22.491 3.102 -10.800 1.00 78.50 100 LEU A N 1
ATOM 786 C CA . LEU A 1 100 ? 22.747 1.795 -11.414 1.00 78.50 100 LEU A CA 1
ATOM 787 C C . LEU A 1 100 ? 21.928 1.606 -12.698 1.00 78.50 100 LEU A C 1
ATOM 789 O O . LEU A 1 100 ? 22.468 1.199 -13.724 1.00 78.50 100 LEU A O 1
ATOM 793 N N . GLY A 1 101 ? 20.646 1.984 -12.677 1.00 76.06 101 GLY A N 1
ATOM 794 C CA . GLY A 1 101 ? 19.790 1.944 -13.863 1.00 76.06 101 GLY A CA 1
ATOM 795 C C . GLY A 1 101 ? 20.295 2.850 -14.988 1.00 76.06 101 GLY A C 1
ATOM 796 O O . GLY A 1 101 ? 20.332 2.436 -16.146 1.00 76.06 101 GLY A O 1
ATOM 797 N N . THR A 1 102 ? 20.744 4.070 -14.672 1.00 77.38 102 THR A N 1
ATOM 798 C CA . THR A 1 102 ? 21.286 4.975 -15.701 1.00 77.38 102 THR A CA 1
ATOM 799 C C . THR A 1 102 ? 22.611 4.494 -16.288 1.00 77.38 102 THR A C 1
ATOM 801 O O . THR A 1 102 ? 22.845 4.694 -17.479 1.00 77.38 102 THR A O 1
ATOM 804 N N . GLU A 1 103 ? 23.466 3.851 -15.492 1.00 76.44 103 GLU A N 1
ATOM 805 C CA . GLU A 1 103 ? 24.729 3.275 -15.968 1.00 76.44 103 GLU A CA 1
ATOM 806 C C . GLU A 1 103 ? 24.490 2.077 -16.888 1.00 76.44 103 GLU A C 1
ATOM 808 O O . GLU A 1 103 ? 25.098 2.009 -17.959 1.00 76.44 103 GLU A O 1
ATOM 813 N N . ALA A 1 104 ? 23.553 1.195 -16.527 1.00 80.56 104 ALA A N 1
ATOM 814 C CA . ALA A 1 104 ? 23.151 0.066 -17.360 1.00 80.56 104 ALA A CA 1
ATOM 815 C C . ALA A 1 104 ? 22.590 0.537 -18.710 1.00 80.56 104 ALA A C 1
ATOM 817 O O . ALA A 1 104 ? 23.053 0.102 -19.760 1.00 80.56 104 ALA A O 1
ATOM 818 N N . VAL A 1 105 ? 21.672 1.510 -18.709 1.00 79.50 105 VAL A N 1
ATOM 819 C CA . VAL A 1 105 ? 21.125 2.078 -19.954 1.00 79.50 105 VAL A CA 1
ATOM 820 C C . VAL A 1 105 ? 22.216 2.738 -20.804 1.00 79.50 105 VAL A C 1
ATOM 822 O O . VAL A 1 105 ? 22.243 2.560 -22.020 1.00 79.50 105 VAL A O 1
ATOM 825 N N . ALA A 1 106 ? 23.146 3.478 -20.192 1.00 78.94 106 ALA A N 1
ATOM 826 C CA . ALA A 1 106 ? 24.259 4.077 -20.926 1.00 78.94 106 ALA A CA 1
ATOM 827 C C . ALA A 1 106 ? 25.180 3.016 -21.552 1.00 78.94 106 ALA A C 1
ATOM 829 O O . ALA A 1 106 ? 25.682 3.210 -22.661 1.00 78.94 106 ALA A O 1
ATOM 830 N N . TYR A 1 107 ? 25.403 1.899 -20.858 1.00 81.56 107 TYR A N 1
ATOM 831 C CA . TYR A 1 107 ? 26.146 0.762 -21.389 1.00 81.56 107 TYR A CA 1
ATOM 832 C C . TYR A 1 107 ? 25.430 0.122 -22.586 1.00 81.56 107 TYR A C 1
ATOM 834 O O . TYR A 1 107 ? 26.044 -0.001 -23.645 1.00 81.56 107 TYR A O 1
ATOM 842 N N . GLU A 1 108 ? 24.137 -0.183 -22.461 1.00 83.38 108 GLU A N 1
ATOM 843 C CA . GLU A 1 108 ? 23.323 -0.762 -23.540 1.00 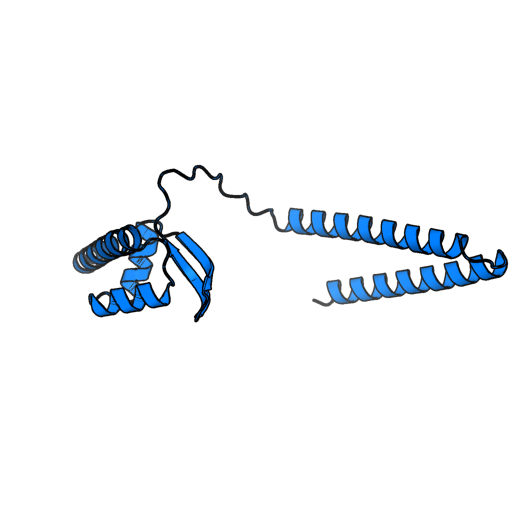83.38 108 GLU A CA 1
ATOM 844 C C . GLU A 1 108 ? 23.327 0.114 -24.796 1.00 83.38 108 GLU A C 1
ATOM 846 O O . GLU A 1 108 ? 23.551 -0.371 -25.903 1.00 83.38 108 GLU A O 1
ATOM 851 N N . ILE A 1 109 ? 23.177 1.434 -24.637 1.00 82.44 109 ILE A N 1
ATOM 852 C CA . ILE A 1 109 ? 23.204 2.358 -25.776 1.00 82.44 109 ILE A CA 1
ATOM 853 C C . ILE A 1 109 ? 24.577 2.357 -26.461 1.00 82.44 109 ILE A C 1
ATOM 855 O O . ILE A 1 109 ? 24.649 2.331 -27.690 1.00 82.44 109 ILE A O 1
ATOM 859 N N . ARG A 1 110 ? 25.677 2.357 -25.696 1.00 78.62 110 ARG A N 1
ATOM 860 C CA . ARG A 1 110 ? 27.030 2.265 -26.274 1.00 78.62 110 ARG A CA 1
ATOM 861 C C . ARG A 1 110 ? 27.247 0.940 -27.002 1.00 78.62 110 ARG A C 1
ATOM 863 O O . ARG A 1 110 ? 27.819 0.949 -28.089 1.00 78.62 110 ARG A O 1
ATOM 870 N N . SER A 1 111 ? 26.771 -0.164 -26.431 1.00 81.94 111 SER A N 1
ATOM 871 C CA . SER A 1 111 ? 26.849 -1.496 -27.036 1.00 81.94 111 SER A CA 1
ATOM 872 C C . SER A 1 111 ? 26.064 -1.558 -28.352 1.00 81.94 111 SER A C 1
ATOM 874 O O . SER A 1 111 ? 26.605 -1.945 -29.388 1.00 81.94 111 SER A O 1
ATOM 876 N N . ALA A 1 112 ? 24.829 -1.045 -28.358 1.00 82.75 112 ALA A N 1
ATOM 877 C CA . ALA A 1 112 ? 24.001 -0.952 -29.556 1.00 82.75 112 ALA A CA 1
ATOM 878 C C . ALA A 1 112 ? 24.657 -0.091 -30.650 1.00 82.75 112 ALA A C 1
ATOM 880 O O . ALA A 1 112 ? 24.684 -0.487 -31.813 1.00 82.75 112 ALA A O 1
ATOM 881 N N . LEU A 1 113 ? 25.249 1.055 -30.292 1.00 80.62 113 LEU A N 1
ATOM 882 C CA . LEU A 1 113 ? 25.990 1.899 -31.238 1.00 80.62 113 LEU A CA 1
ATOM 883 C C . LEU A 1 113 ? 27.231 1.209 -31.822 1.00 80.62 113 LEU A C 1
ATOM 885 O O . LEU A 1 113 ? 27.579 1.446 -32.981 1.00 80.62 113 LEU A O 1
ATOM 889 N N . ALA A 1 114 ? 27.912 0.381 -31.030 1.00 80.12 114 ALA A N 1
ATOM 890 C CA . ALA A 1 114 ? 29.069 -0.384 -31.484 1.00 80.12 114 ALA A CA 1
ATOM 891 C C . ALA A 1 114 ? 28.672 -1.509 -32.455 1.00 80.12 114 ALA A C 1
ATOM 893 O O . ALA A 1 114 ? 29.403 -1.772 -33.407 1.00 80.12 114 ALA A O 1
ATOM 894 N N . ALA A 1 115 ? 27.500 -2.122 -32.259 1.00 84.31 115 ALA A N 1
ATOM 895 C CA . ALA A 1 115 ? 26.980 -3.188 -33.117 1.00 84.31 115 ALA A CA 1
ATOM 896 C C . ALA A 1 115 ? 26.501 -2.699 -34.499 1.00 84.31 115 ALA A C 1
ATOM 898 O O . ALA A 1 115 ? 26.399 -3.487 -35.441 1.00 84.31 115 ALA A O 1
ATOM 899 N N . LEU A 1 116 ? 26.208 -1.404 -34.648 1.00 83.31 116 LEU A N 1
ATOM 900 C CA . LEU A 1 116 ? 25.789 -0.838 -35.926 1.00 83.31 116 LEU A CA 1
ATOM 901 C C . LEU A 1 116 ? 26.971 -0.709 -36.900 1.00 83.31 116 LEU A C 1
ATOM 903 O O . LEU A 1 116 ? 28.044 -0.194 -36.565 1.00 83.31 116 LEU A O 1
ATOM 907 N N . ARG A 1 117 ? 26.737 -1.101 -38.159 1.00 85.50 117 ARG A N 1
ATOM 908 C CA . ARG A 1 117 ? 27.656 -0.841 -39.275 1.00 85.50 117 ARG A CA 1
ATOM 909 C C . ARG A 1 117 ? 27.642 0.647 -39.626 1.00 85.50 117 ARG A C 1
ATOM 911 O O . ARG A 1 117 ? 26.841 1.099 -40.437 1.00 85.50 117 ARG A O 1
ATOM 918 N N . MET A 1 118 ? 28.528 1.403 -38.990 1.00 87.12 118 MET A N 1
ATOM 919 C CA . MET A 1 118 ? 28.724 2.838 -39.201 1.00 87.12 118 MET A CA 1
ATOM 920 C C . MET A 1 118 ? 30.205 3.203 -39.089 1.00 87.12 118 MET A C 1
ATOM 922 O O . MET A 1 118 ? 30.971 2.488 -38.441 1.00 87.12 118 MET A O 1
ATOM 926 N N . SER A 1 119 ? 30.602 4.318 -39.707 1.00 89.25 119 SER A N 1
ATOM 927 C CA . SER A 1 119 ? 31.954 4.854 -39.538 1.00 89.25 119 SER A CA 1
ATOM 928 C C . SER A 1 119 ? 32.158 5.399 -38.124 1.00 89.25 119 SER A C 1
ATOM 930 O O . SER A 1 119 ? 31.213 5.865 -37.479 1.00 89.25 119 SER A O 1
ATOM 932 N N . ASP A 1 120 ? 33.405 5.393 -37.657 1.00 83.62 120 ASP A N 1
ATOM 933 C CA . ASP A 1 120 ? 33.755 5.858 -36.310 1.00 83.62 120 ASP A CA 1
ATOM 934 C C . ASP A 1 120 ? 33.375 7.326 -36.082 1.00 83.62 120 ASP A C 1
ATOM 936 O O . ASP A 1 120 ? 32.925 7.697 -34.999 1.00 83.62 120 ASP A O 1
ATOM 940 N N . THR A 1 121 ? 33.452 8.152 -37.129 1.00 87.69 121 THR A N 1
ATOM 941 C CA . THR A 1 121 ? 33.042 9.562 -37.106 1.00 87.69 121 THR A CA 1
ATOM 942 C C . THR A 1 121 ? 31.547 9.722 -36.828 1.00 87.69 121 THR A C 1
ATOM 944 O O . THR A 1 121 ? 31.157 10.516 -35.971 1.00 87.69 121 THR A O 1
ATOM 947 N N . HIS A 1 122 ? 30.697 8.942 -37.506 1.00 85.31 122 HIS A N 1
ATOM 948 C CA . HIS A 1 122 ? 29.252 8.963 -37.266 1.00 85.31 122 HIS A CA 1
ATOM 949 C C . HIS A 1 122 ? 28.900 8.372 -35.898 1.00 85.31 122 HIS A C 1
ATOM 951 O O . HIS A 1 122 ? 28.025 8.904 -35.210 1.00 85.31 122 HIS A O 1
ATOM 957 N N . ARG A 1 123 ? 29.616 7.324 -35.466 1.00 84.12 123 ARG A N 1
ATOM 958 C CA . ARG A 1 123 ? 29.446 6.729 -34.134 1.00 84.12 123 ARG A CA 1
ATOM 959 C C . ARG A 1 123 ? 29.749 7.741 -33.030 1.00 84.12 123 ARG A C 1
ATOM 961 O O . ARG A 1 123 ? 28.955 7.874 -32.099 1.00 84.12 123 ARG A O 1
ATOM 968 N N . ALA A 1 124 ? 30.839 8.497 -33.167 1.00 83.44 124 ALA A N 1
ATOM 969 C CA . ALA A 1 124 ? 31.216 9.550 -32.230 1.00 83.44 124 ALA A CA 1
ATOM 970 C C . ALA A 1 124 ? 30.162 10.665 -32.174 1.00 83.44 124 ALA A C 1
ATOM 972 O O . ALA A 1 124 ? 29.675 10.985 -31.092 1.00 83.44 124 ALA A O 1
ATOM 973 N N . GLN A 1 125 ? 29.734 11.200 -33.323 1.00 87.31 125 GLN A N 1
ATOM 974 C CA . GLN A 1 125 ? 28.711 12.255 -33.377 1.00 87.31 125 GLN A CA 1
ATOM 975 C C . GLN A 1 125 ? 27.372 11.818 -32.767 1.00 87.31 125 GLN A C 1
ATOM 977 O O . GLN A 1 125 ? 26.728 12.589 -32.050 1.00 87.31 125 GLN A O 1
ATOM 982 N N . LEU A 1 126 ? 26.937 10.584 -33.040 1.00 84.62 126 LEU A N 1
ATOM 983 C CA . LEU A 1 126 ? 25.686 10.053 -32.506 1.00 84.62 126 LEU A CA 1
ATOM 984 C C . LEU A 1 126 ? 25.780 9.803 -30.994 1.00 84.62 126 LEU A C 1
ATOM 986 O O . LEU A 1 126 ? 24.871 10.196 -30.262 1.00 84.62 126 LEU A O 1
ATOM 990 N N . GLY A 1 127 ? 26.898 9.245 -30.517 1.00 83.00 127 GLY A N 1
ATOM 991 C CA . GLY A 1 127 ? 27.179 9.106 -29.086 1.00 83.00 127 GLY A CA 1
ATOM 992 C C . GLY A 1 127 ? 27.147 10.452 -28.356 1.00 83.00 127 GLY A C 1
ATOM 993 O O . GLY A 1 127 ? 26.522 10.581 -27.303 1.00 83.00 127 GLY A O 1
ATOM 994 N N . ASP A 1 128 ? 27.721 11.488 -28.965 1.00 86.38 128 ASP A N 1
ATOM 995 C CA . ASP A 1 128 ? 27.751 12.843 -28.417 1.00 86.38 128 ASP A CA 1
ATOM 996 C C . ASP A 1 128 ? 26.346 13.464 -28.306 1.00 86.38 128 ASP A C 1
ATOM 998 O O . ASP A 1 128 ? 25.987 14.081 -27.295 1.00 86.38 128 ASP A O 1
ATOM 1002 N N . ARG A 1 129 ? 25.496 13.251 -29.322 1.00 84.44 129 ARG A N 1
ATOM 1003 C CA . ARG A 1 129 ? 24.085 13.678 -29.312 1.00 84.44 129 ARG A CA 1
ATOM 1004 C C . ARG A 1 129 ? 23.284 12.982 -28.215 1.00 84.44 129 ARG A C 1
ATOM 1006 O O . ARG A 1 129 ? 22.493 13.644 -27.541 1.00 84.44 129 ARG A O 1
ATOM 1013 N N . ILE A 1 130 ? 23.495 11.681 -28.031 1.00 83.69 130 ILE A N 1
ATOM 1014 C CA . ILE A 1 130 ? 22.829 10.890 -26.992 1.00 83.69 130 ILE A CA 1
ATOM 1015 C C . ILE A 1 130 ? 23.259 11.363 -25.603 1.00 83.69 130 ILE A C 1
ATOM 1017 O O . ILE A 1 130 ? 22.399 11.654 -24.774 1.00 83.69 130 ILE A O 1
ATOM 1021 N N . ASN A 1 131 ? 24.561 11.541 -25.365 1.00 81.25 131 ASN A N 1
ATOM 1022 C CA . ASN A 1 131 ? 25.067 12.058 -24.091 1.00 81.25 131 ASN A CA 1
ATOM 1023 C C . ASN A 1 131 ? 24.460 13.432 -23.763 1.00 81.25 131 ASN A C 1
ATOM 1025 O O . ASN A 1 131 ? 23.959 13.650 -22.659 1.00 81.25 131 ASN A O 1
ATOM 1029 N N . LYS A 1 132 ? 24.394 14.340 -24.746 1.00 85.62 132 LYS A N 1
ATOM 1030 C CA . LYS A 1 132 ? 23.741 15.654 -24.591 1.00 85.62 132 LYS A CA 1
ATOM 1031 C C . LYS A 1 132 ? 22.236 15.558 -24.316 1.00 85.62 132 LYS A C 1
ATOM 1033 O O . LYS A 1 132 ? 21.682 16.466 -23.692 1.00 85.62 132 LYS A O 1
ATOM 1038 N N . ALA A 1 133 ? 21.551 14.525 -24.805 1.00 81.00 133 ALA A N 1
ATOM 1039 C CA . ALA A 1 133 ? 20.135 14.292 -24.518 1.00 81.00 133 ALA A CA 1
ATOM 1040 C C . ALA A 1 133 ? 19.930 13.755 -23.091 1.00 81.00 133 ALA A C 1
ATOM 1042 O O . ALA A 1 133 ? 19.071 14.264 -22.368 1.00 81.00 133 ALA A O 1
ATOM 1043 N N . ILE A 1 134 ? 20.770 12.808 -22.658 1.00 79.00 134 ILE A N 1
ATOM 1044 C CA . ILE A 1 134 ? 20.772 12.264 -21.292 1.00 79.00 134 ILE A CA 1
ATOM 1045 C C . ILE A 1 134 ? 21.042 13.378 -20.272 1.00 79.00 134 ILE A C 1
ATOM 1047 O O . ILE A 1 134 ? 20.296 13.521 -19.303 1.00 79.00 134 ILE A O 1
ATOM 1051 N N . GLU A 1 135 ? 22.045 14.225 -20.509 1.00 80.56 135 GLU A N 1
ATOM 1052 C CA . GLU A 1 135 ? 22.371 15.346 -19.618 1.00 80.56 135 GLU A CA 1
ATOM 1053 C C . GLU A 1 135 ? 21.246 16.389 -19.536 1.00 80.56 135 GLU A C 1
ATOM 1055 O O . GLU A 1 135 ? 20.924 16.887 -18.454 1.00 80.56 135 GLU A O 1
ATOM 1060 N N . ARG A 1 136 ? 20.567 16.682 -20.655 1.00 81.19 136 ARG A N 1
ATOM 1061 C CA . ARG A 1 136 ? 19.375 17.550 -20.649 1.00 81.19 136 ARG A CA 1
ATOM 1062 C C . ARG A 1 136 ? 18.233 16.954 -19.826 1.00 81.19 136 ARG A C 1
ATOM 1064 O O . ARG A 1 136 ? 17.617 17.671 -19.035 1.00 81.19 136 ARG A O 1
ATOM 1071 N N . ALA A 1 137 ? 17.976 15.656 -19.970 1.00 76.69 137 ALA A N 1
ATOM 1072 C CA . ALA A 1 137 ? 16.956 14.962 -19.191 1.00 76.69 137 ALA A CA 1
ATOM 1073 C C . ALA A 1 137 ? 17.285 14.970 -17.686 1.00 76.69 137 ALA A C 1
ATOM 1075 O O . ALA A 1 137 ? 16.409 15.277 -16.874 1.00 76.69 137 ALA A O 1
ATOM 1076 N N . ARG A 1 138 ? 18.554 14.736 -17.314 1.00 75.62 138 ARG A N 1
ATOM 1077 C CA . ARG A 1 138 ? 19.041 14.816 -15.924 1.00 75.62 138 ARG A 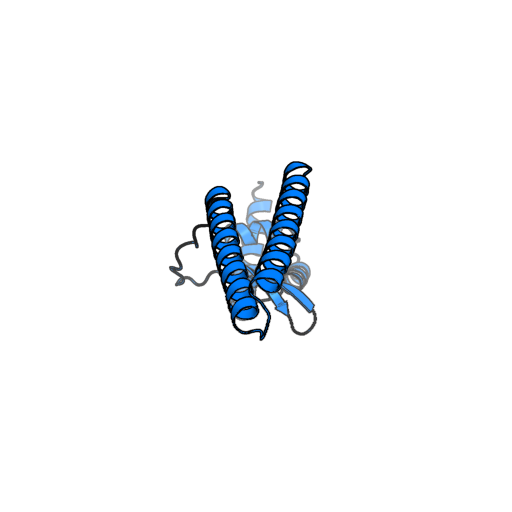CA 1
ATOM 1078 C C . ARG A 1 138 ? 18.827 16.202 -15.313 1.00 75.62 138 ARG A C 1
ATOM 1080 O O . ARG A 1 138 ? 18.250 16.299 -14.231 1.00 75.62 138 ARG A O 1
ATOM 1087 N N . LYS A 1 139 ? 19.219 17.275 -16.013 1.00 76.50 139 LYS A N 1
ATOM 1088 C CA . LYS A 1 139 ? 19.004 18.661 -15.551 1.00 76.50 139 LYS A CA 1
ATOM 1089 C C . LYS A 1 139 ? 17.518 18.987 -15.361 1.00 76.50 139 LYS A C 1
ATOM 1091 O O . LYS A 1 139 ? 17.146 19.561 -14.343 1.00 76.50 139 LYS A O 1
ATOM 1096 N N . SER A 1 140 ? 16.660 18.568 -16.294 1.00 73.88 140 SER A N 1
ATOM 1097 C CA . SER A 1 140 ? 15.204 18.766 -16.198 1.00 73.88 140 SER A CA 1
ATOM 1098 C C . SER A 1 140 ? 14.569 18.006 -15.026 1.00 73.88 140 SER A C 1
ATOM 1100 O O . SER A 1 140 ? 13.652 18.517 -14.382 1.00 73.88 140 SER A O 1
ATOM 1102 N N . ALA A 1 141 ? 15.031 16.784 -14.748 1.00 69.88 141 ALA A N 1
ATOM 1103 C CA . ALA A 1 141 ? 14.558 15.999 -13.611 1.00 69.88 141 ALA A CA 1
ATOM 1104 C C . ALA A 1 141 ? 14.964 16.642 -12.277 1.00 69.88 141 ALA A C 1
ATOM 1106 O O . ALA A 1 141 ? 14.137 16.740 -11.373 1.00 69.88 141 ALA A O 1
ATOM 1107 N N . ARG A 1 142 ? 16.202 17.144 -12.186 1.00 68.75 142 ARG A N 1
ATOM 1108 C CA . ARG A 1 142 ? 16.710 17.853 -11.006 1.00 68.75 142 ARG A CA 1
ATOM 1109 C C . ARG A 1 142 ? 15.930 19.140 -10.722 1.00 68.75 142 ARG A C 1
ATOM 1111 O O . ARG A 1 142 ? 15.443 19.306 -9.612 1.00 68.75 142 ARG A O 1
ATOM 1118 N N . TYR A 1 143 ? 15.692 19.969 -11.741 1.00 69.88 143 TYR A N 1
ATOM 1119 C CA . TYR A 1 143 ? 14.879 21.185 -11.606 1.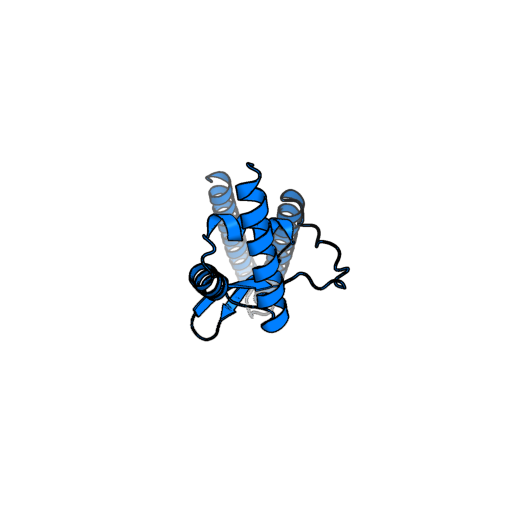00 69.88 143 TYR A CA 1
ATOM 1120 C C . TYR A 1 143 ? 13.461 20.898 -11.080 1.00 69.88 143 TYR A C 1
ATOM 1122 O O . TYR A 1 143 ? 12.965 21.586 -10.191 1.00 69.88 143 TYR A O 1
ATOM 1130 N N . ARG A 1 144 ? 12.814 19.835 -11.578 1.00 67.44 144 ARG A N 1
ATOM 1131 C CA . ARG A 1 144 ? 11.481 19.409 -11.114 1.00 67.44 144 ARG A CA 1
ATOM 1132 C C . ARG A 1 144 ? 11.465 18.870 -9.683 1.00 67.44 144 ARG A C 1
ATOM 1134 O O . ARG A 1 144 ? 10.415 18.917 -9.049 1.00 67.44 144 ARG A O 1
ATOM 1141 N N . ALA A 1 145 ? 12.582 18.323 -9.211 1.00 63.84 145 ALA A N 1
ATOM 1142 C CA . ALA A 1 145 ? 12.726 17.850 -7.840 1.00 63.84 145 ALA A CA 1
ATOM 1143 C C . ALA A 1 145 ? 12.999 19.003 -6.860 1.00 63.84 145 ALA A C 1
ATOM 1145 O O . ALA A 1 145 ? 12.516 18.949 -5.740 1.00 63.84 145 ALA A O 1
ATOM 1146 N N . GLU A 1 146 ? 13.730 20.036 -7.291 1.00 65.12 146 GLU A N 1
ATOM 1147 C CA . GLU A 1 146 ? 14.064 21.224 -6.486 1.00 65.12 146 GLU A CA 1
ATOM 1148 C C . GLU A 1 146 ? 12.932 22.274 -6.453 1.00 65.12 146 GLU A C 1
ATOM 1150 O O . GLU A 1 146 ? 12.894 23.104 -5.553 1.00 65.12 146 GLU A O 1
ATOM 1155 N N . SER A 1 147 ? 11.993 22.236 -7.408 1.00 59.38 147 SER A N 1
ATOM 1156 C CA . SER A 1 147 ? 10.841 23.160 -7.488 1.00 59.38 147 SER A CA 1
ATOM 1157 C C . SER A 1 147 ? 9.579 22.666 -6.754 1.00 59.38 147 SER A C 1
ATOM 1159 O O . SER A 1 147 ? 8.495 23.207 -6.973 1.00 59.38 147 SER A O 1
ATOM 1161 N N . LYS A 1 148 ? 9.688 21.604 -5.951 1.00 48.97 148 LYS A N 1
ATOM 1162 C CA . LYS A 1 148 ? 8.610 21.020 -5.137 1.00 48.97 148 LYS A CA 1
ATOM 1163 C C . LYS A 1 148 ? 8.959 21.107 -3.662 1.00 48.97 148 LYS A C 1
ATOM 1165 O O . LYS A 1 148 ? 8.007 21.287 -2.875 1.00 48.97 148 LYS A O 1
#

pLDDT: mean 81.49, std 11.63, range [43.06, 94.31]